Protein AF-A0A838NQ02-F1 (afdb_monomer_lite)

Foldseek 3Di:
DLLVLDDPVVSVVLVVVLVVLVVVLVCCCVDDCNVVDDSVVSVVVSVVVVVVSVVVVVVRSVVSVVVVVVVVVVVVVVCCCQQPVNHGNVVPDDCVVVCVVPNPVVVVVVVVVVVVVVVVVD

Sequence (122 aa):
LAKAALPQELSNRLAALRATIDEATAALAAAEGADLVSASVIQGLTSNLAHRFERLERRFVAAVKRRGNDALRDVAIARASLFPGNVPQERALNIVPLLARHGDQLLDAVRRQANAHAATLA

pLDDT: mean 90.58, std 8.82, range [46.53, 97.69]

Radius of gyration: 28.94 Å; chains: 1; bounding box: 59×30×74 Å

Structure (mmCIF, N/CA/C/O backbone):
data_AF-A0A838NQ02-F1
#
_entry.id   AF-A0A838NQ02-F1
#
loop_
_atom_site.group_PDB
_atom_site.id
_atom_site.type_symbol
_atom_site.label_atom_id
_atom_site.label_alt_id
_atom_site.label_comp_id
_atom_site.label_asym_id
_atom_site.label_entity_id
_atom_site.label_seq_id
_atom_site.pdbx_PDB_ins_code
_atom_site.Cartn_x
_atom_site.Cartn_y
_atom_site.Cartn_z
_atom_site.occupancy
_atom_site.B_iso_or_equiv
_atom_site.auth_seq_id
_atom_site.auth_comp_id
_atom_site.auth_asym_id
_atom_site.auth_atom_id
_atom_site.pdbx_PDB_model_num
ATOM 1 N N . LEU A 1 1 ? 11.210 1.389 13.168 1.00 47.28 1 LEU A N 1
ATOM 2 C CA . LEU A 1 1 ? 11.896 1.550 11.860 1.00 47.28 1 LEU A CA 1
ATOM 3 C C . LEU A 1 1 ? 11.068 1.144 10.622 1.00 47.28 1 LEU A C 1
ATOM 5 O O . LEU A 1 1 ? 11.401 1.594 9.541 1.00 47.28 1 LEU A O 1
ATOM 9 N N . ALA A 1 2 ? 9.961 0.385 10.721 1.00 46.53 2 ALA A N 1
ATOM 10 C CA . ALA A 1 2 ? 9.148 0.025 9.540 1.00 46.53 2 ALA A CA 1
ATOM 11 C C . ALA A 1 2 ? 8.048 1.044 9.144 1.00 46.53 2 ALA A C 1
ATOM 13 O O . ALA A 1 2 ? 7.618 1.047 7.994 1.00 46.53 2 ALA A O 1
ATOM 14 N N . LYS A 1 3 ? 7.619 1.930 10.061 1.00 49.81 3 LYS A N 1
ATOM 15 C CA . LYS A 1 3 ? 6.633 2.997 9.777 1.00 49.81 3 LYS A CA 1
ATOM 16 C C . LYS A 1 3 ? 7.175 4.105 8.853 1.00 49.81 3 LYS A C 1
ATOM 18 O O . LYS A 1 3 ? 6.389 4.755 8.183 1.00 49.81 3 LYS A O 1
ATOM 23 N N . ALA A 1 4 ? 8.500 4.256 8.753 1.00 57.50 4 ALA A N 1
ATOM 24 C CA . ALA A 1 4 ? 9.163 5.284 7.939 1.00 57.50 4 ALA A CA 1
ATOM 25 C C . ALA A 1 4 ? 9.115 5.030 6.416 1.00 57.50 4 ALA A C 1
ATOM 27 O O . ALA A 1 4 ? 9.531 5.885 5.647 1.00 57.50 4 ALA A O 1
ATOM 28 N N . ALA A 1 5 ? 8.636 3.861 5.974 1.00 71.44 5 ALA A N 1
ATOM 29 C CA . ALA A 1 5 ? 8.525 3.540 4.550 1.00 71.44 5 ALA A CA 1
ATOM 30 C C . ALA A 1 5 ? 7.181 3.970 3.937 1.00 71.44 5 ALA A C 1
ATOM 32 O O . ALA A 1 5 ? 7.065 4.059 2.719 1.00 71.44 5 ALA A O 1
ATOM 33 N N . LEU A 1 6 ? 6.145 4.198 4.749 1.00 84.81 6 LEU A N 1
ATOM 34 C CA . LEU A 1 6 ? 4.837 4.595 4.232 1.00 84.81 6 LEU A CA 1
ATOM 35 C C . LEU A 1 6 ? 4.855 6.075 3.813 1.00 84.81 6 LEU A C 1
ATOM 37 O O . LEU A 1 6 ? 5.440 6.888 4.531 1.00 84.81 6 LEU A O 1
ATOM 41 N N . PRO A 1 7 ? 4.176 6.451 2.710 1.00 89.81 7 PRO A N 1
ATOM 42 C CA . PRO A 1 7 ? 3.942 7.855 2.388 1.00 89.81 7 PRO A CA 1
ATOM 43 C C . PRO A 1 7 ? 3.331 8.589 3.585 1.00 89.81 7 PRO A C 1
ATOM 45 O O . PRO A 1 7 ? 2.425 8.058 4.231 1.00 89.81 7 PRO A O 1
ATOM 48 N N . GLN A 1 8 ? 3.803 9.807 3.860 1.00 88.62 8 GLN A N 1
ATOM 49 C CA . GLN A 1 8 ? 3.419 10.557 5.060 1.00 88.62 8 GLN A CA 1
ATOM 50 C C . GLN A 1 8 ? 1.898 10.710 5.196 1.00 88.62 8 GLN A C 1
ATOM 52 O O . GLN A 1 8 ? 1.351 10.486 6.271 1.00 88.62 8 GLN A O 1
ATOM 57 N N . GLU A 1 9 ? 1.208 11.000 4.093 1.00 92.50 9 GLU A N 1
ATOM 58 C CA . GLU A 1 9 ? -0.253 11.116 4.067 1.00 92.50 9 GLU A CA 1
ATOM 59 C C . GLU A 1 9 ? -0.954 9.819 4.500 1.00 92.50 9 GLU A C 1
ATOM 61 O O . GLU A 1 9 ? -1.890 9.843 5.297 1.00 92.50 9 GLU A O 1
ATOM 66 N N . LEU A 1 10 ? -0.477 8.660 4.034 1.00 92.69 10 LEU A N 1
ATOM 67 C CA . LEU A 1 10 ? -1.050 7.370 4.419 1.00 92.69 10 LEU A CA 1
ATOM 68 C C . LEU A 1 10 ? -0.797 7.074 5.902 1.00 92.69 10 LEU A C 1
ATOM 70 O O . LEU A 1 10 ? -1.700 6.605 6.593 1.00 92.69 10 LEU A O 1
ATOM 74 N N . SER A 1 11 ? 0.405 7.376 6.399 1.00 92.31 11 SER A N 1
ATOM 75 C CA . SER A 1 11 ? 0.736 7.261 7.824 1.00 92.31 11 SER A CA 1
ATOM 76 C C . SER A 1 11 ? -0.182 8.125 8.688 1.00 92.31 11 SER A C 1
ATOM 78 O O . SER A 1 11 ? -0.700 7.640 9.694 1.00 92.31 11 SER A O 1
ATOM 80 N N . ASN A 1 12 ? -0.438 9.366 8.269 1.00 94.75 12 ASN A N 1
ATOM 81 C CA . ASN A 1 12 ? -1.332 10.285 8.968 1.00 94.75 12 ASN A CA 1
ATOM 82 C C . ASN A 1 12 ? -2.775 9.763 8.982 1.00 94.75 12 ASN A C 1
ATOM 84 O O . ASN A 1 12 ? -3.403 9.737 10.036 1.00 94.75 12 ASN A O 1
ATOM 88 N N . ARG A 1 13 ? -3.291 9.273 7.845 1.00 96.38 13 ARG A N 1
ATOM 89 C CA . ARG A 1 13 ? -4.651 8.707 7.774 1.00 96.38 13 ARG A CA 1
ATOM 90 C C . ARG A 1 13 ? -4.819 7.442 8.607 1.00 96.38 13 ARG A C 1
ATOM 92 O O . ARG A 1 13 ? -5.863 7.265 9.225 1.00 96.38 13 ARG A O 1
ATOM 99 N N . LEU A 1 14 ? -3.808 6.573 8.648 1.00 95.25 14 LEU A N 1
ATOM 100 C CA . LEU A 1 14 ? -3.829 5.392 9.513 1.00 95.25 14 LEU A CA 1
ATOM 101 C C . LEU A 1 14 ? -3.813 5.792 10.995 1.00 95.25 14 LEU A C 1
ATOM 103 O O . LEU A 1 14 ? -4.572 5.239 11.785 1.00 95.25 14 LEU A O 1
ATOM 107 N N . ALA A 1 15 ? -3.000 6.779 11.373 1.00 94.94 15 ALA A N 1
ATOM 108 C CA . ALA A 1 15 ? -2.990 7.293 12.740 1.00 94.94 15 ALA A CA 1
ATOM 109 C C . ALA A 1 15 ? -4.340 7.923 13.130 1.00 94.94 15 ALA A C 1
ATOM 111 O O . ALA A 1 15 ? -4.853 7.637 14.208 1.00 94.94 15 ALA A O 1
ATOM 112 N N . ALA A 1 16 ? -4.945 8.711 12.237 1.00 96.62 16 ALA A N 1
ATOM 113 C CA . ALA A 1 16 ? -6.259 9.306 12.459 1.00 96.62 16 ALA A CA 1
ATOM 114 C C . ALA A 1 16 ? -7.351 8.238 12.618 1.00 96.62 16 ALA A C 1
ATOM 116 O O . ALA A 1 16 ? -8.114 8.277 13.575 1.00 96.62 16 ALA A O 1
ATOM 117 N N . LEU A 1 17 ? -7.384 7.232 11.737 1.00 96.00 17 LEU A N 1
ATOM 118 C CA . LEU A 1 17 ? -8.371 6.153 11.816 1.00 96.00 17 LEU A CA 1
ATOM 119 C C . LEU A 1 17 ? -8.216 5.316 13.095 1.00 96.00 17 LEU A C 1
ATOM 121 O O . LEU A 1 17 ? -9.218 4.924 13.689 1.00 96.00 17 LEU A O 1
ATOM 125 N N . ARG A 1 18 ? -6.978 5.071 13.543 1.00 95.75 18 ARG A N 1
ATOM 126 C CA . ARG A 1 18 ? -6.709 4.444 14.844 1.00 95.75 18 ARG A CA 1
ATOM 127 C C . ARG A 1 18 ? -7.340 5.254 15.976 1.00 95.75 18 ARG A C 1
ATOM 129 O O . ARG A 1 18 ? -8.107 4.690 16.747 1.00 95.75 18 ARG A O 1
ATOM 136 N N . ALA A 1 19 ? -7.053 6.554 16.026 1.00 96.38 19 ALA 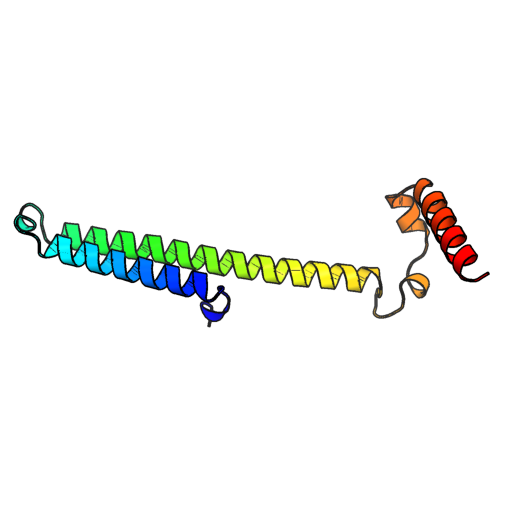A N 1
ATOM 137 C CA . ALA A 1 19 ? -7.577 7.442 17.056 1.00 96.38 19 ALA A CA 1
ATOM 138 C C . ALA A 1 19 ? -9.113 7.475 17.056 1.00 96.38 19 ALA A C 1
ATOM 140 O O . ALA A 1 19 ? -9.717 7.354 18.113 1.00 96.38 19 ALA A O 1
ATOM 141 N N . THR A 1 20 ? -9.748 7.534 15.881 1.00 97.44 20 THR A N 1
ATOM 142 C CA . THR A 1 20 ? -11.213 7.500 15.764 1.00 97.44 20 THR A CA 1
ATOM 143 C C . THR A 1 20 ? -11.817 6.190 16.272 1.00 97.44 20 THR A C 1
ATOM 145 O O . THR A 1 20 ? -12.872 6.213 16.895 1.00 97.44 20 THR A O 1
ATOM 148 N N . ILE A 1 21 ? -11.180 5.041 16.023 1.00 95.38 21 ILE A N 1
ATOM 149 C CA . ILE A 1 21 ? -11.649 3.751 16.558 1.00 95.38 21 ILE A CA 1
ATOM 150 C C . ILE A 1 21 ? -11.553 3.747 18.085 1.00 95.38 21 ILE A C 1
ATOM 152 O O . ILE A 1 21 ? -12.501 3.346 18.760 1.00 95.38 21 ILE A O 1
ATOM 156 N N . ASP A 1 22 ? -10.424 4.200 18.624 1.00 95.50 22 ASP A N 1
ATOM 157 C CA . ASP A 1 22 ? -10.195 4.230 20.067 1.00 95.50 22 ASP A CA 1
ATOM 158 C C . ASP A 1 22 ? -11.206 5.172 20.748 1.00 95.50 22 ASP A C 1
ATOM 160 O O . ASP A 1 22 ? -11.883 4.768 21.692 1.00 95.50 22 ASP A O 1
ATOM 164 N N . GLU A 1 23 ? -11.409 6.371 20.197 1.00 97.50 23 GLU A N 1
ATOM 165 C CA . GLU A 1 23 ? -12.402 7.344 20.663 1.00 97.50 23 GLU A CA 1
ATOM 166 C C . GLU A 1 23 ? -13.835 6.801 20.577 1.00 97.50 23 GLU A C 1
ATOM 168 O O . GLU A 1 23 ? -14.575 6.860 21.557 1.00 97.50 23 GLU A O 1
ATOM 173 N N . ALA A 1 24 ? -14.225 6.205 19.447 1.00 96.25 24 ALA A N 1
ATOM 174 C CA . ALA A 1 24 ? -15.569 5.661 19.266 1.00 96.25 24 ALA A CA 1
ATOM 175 C C . ALA A 1 24 ? -15.858 4.493 20.221 1.00 96.25 24 ALA A C 1
ATOM 177 O O . ALA A 1 24 ? -16.961 4.386 20.754 1.00 96.25 24 ALA A O 1
ATOM 178 N N . THR A 1 25 ? -14.875 3.620 20.465 1.00 95.75 25 THR A N 1
ATOM 179 C CA . THR A 1 25 ? -15.048 2.517 21.423 1.00 95.75 25 THR A CA 1
ATOM 180 C C . THR A 1 25 ? -15.086 3.003 22.870 1.00 95.75 25 THR A C 1
ATOM 182 O O . THR A 1 25 ? -15.860 2.467 23.662 1.00 95.75 25 THR A O 1
ATOM 185 N N . ALA A 1 26 ? -14.322 4.044 23.213 1.00 95.75 26 ALA A N 1
ATOM 186 C CA . ALA A 1 26 ? -14.391 4.683 24.524 1.00 95.75 26 ALA A CA 1
ATOM 187 C C . ALA A 1 26 ? -15.740 5.386 24.744 1.00 95.75 26 ALA A C 1
ATOM 189 O O . ALA A 1 26 ? -16.352 5.218 25.797 1.00 95.75 26 ALA A O 1
ATOM 190 N N . ALA A 1 27 ? -16.241 6.109 23.738 1.00 96.62 27 ALA A N 1
ATOM 191 C CA . ALA A 1 27 ? -17.555 6.744 23.780 1.00 96.62 27 ALA A CA 1
ATOM 192 C C . ALA A 1 27 ? -18.680 5.711 23.934 1.00 96.62 27 ALA A C 1
ATOM 194 O O . ALA A 1 27 ? -19.594 5.914 24.728 1.00 96.62 27 ALA A O 1
ATOM 195 N N . LEU A 1 28 ? -18.582 4.571 23.239 1.00 95.06 28 LEU A N 1
ATOM 196 C CA . LEU A 1 28 ? -19.528 3.465 23.388 1.00 95.06 28 LEU A CA 1
ATOM 197 C C . LEU A 1 28 ? -19.506 2.873 24.805 1.00 95.06 28 LEU A C 1
ATOM 199 O O . LEU A 1 28 ? -20.561 2.572 25.351 1.00 95.06 28 LEU A O 1
ATOM 203 N N . ALA A 1 29 ? -18.325 2.729 25.411 1.00 94.94 29 ALA A N 1
ATOM 204 C CA . ALA A 1 29 ? -18.187 2.235 26.782 1.00 94.94 29 ALA A CA 1
ATOM 205 C C . ALA A 1 29 ? -18.758 3.197 27.840 1.00 94.94 29 ALA A C 1
ATOM 207 O O . ALA A 1 29 ? -19.123 2.755 28.926 1.00 94.94 29 ALA A O 1
ATOM 208 N N . ALA A 1 30 ? -18.813 4.495 27.533 1.00 95.56 30 ALA A N 1
ATOM 209 C CA . ALA A 1 30 ? -19.313 5.541 28.424 1.00 95.56 30 ALA A CA 1
ATOM 210 C C . ALA A 1 30 ? -20.789 5.912 28.180 1.00 95.56 30 ALA A C 1
ATOM 212 O O . ALA A 1 30 ? -21.324 6.764 28.888 1.00 95.56 30 ALA A O 1
ATOM 213 N N . ALA A 1 31 ? -21.436 5.322 27.171 1.00 96.69 31 ALA A N 1
ATOM 214 C CA . ALA A 1 31 ? -22.809 5.643 26.807 1.00 96.69 31 ALA A CA 1
ATOM 215 C C . ALA A 1 31 ? -23.818 5.156 27.862 1.00 96.69 31 ALA A C 1
ATOM 217 O O . ALA A 1 31 ? -23.632 4.122 28.506 1.00 96.69 31 ALA A O 1
ATOM 218 N N . GLU A 1 32 ? -24.929 5.879 27.997 1.00 95.75 32 GLU A N 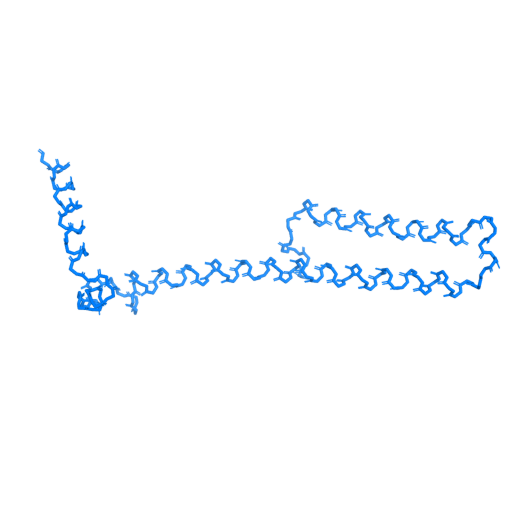1
ATOM 219 C CA . GLU A 1 32 ? -26.077 5.411 28.774 1.00 95.75 32 GLU A CA 1
ATOM 220 C C . GLU A 1 32 ? -26.613 4.099 28.170 1.00 95.75 32 GLU A C 1
ATOM 222 O O . GLU A 1 32 ? -26.794 3.995 26.955 1.00 95.75 32 GLU A O 1
ATOM 227 N N . GLY A 1 33 ? -26.816 3.075 29.004 1.00 93.38 33 GLY A N 1
ATOM 228 C CA . GLY A 1 33 ? -27.185 1.729 28.552 1.00 93.38 33 GLY A CA 1
ATOM 229 C C . GLY A 1 33 ? -26.005 0.835 28.142 1.00 93.38 33 GLY A C 1
ATOM 230 O O . GLY A 1 33 ? -26.224 -0.289 27.692 1.00 93.38 33 GLY A O 1
ATOM 231 N N . ALA A 1 34 ? -24.747 1.276 28.287 1.00 92.88 34 ALA A N 1
ATOM 232 C CA . ALA A 1 34 ? -23.582 0.410 28.055 1.00 92.88 34 ALA A CA 1
ATOM 233 C C . ALA A 1 34 ? -23.510 -0.780 29.036 1.00 92.88 34 ALA A C 1
ATOM 235 O O . ALA A 1 34 ? -22.881 -1.794 28.737 1.00 92.88 34 ALA A O 1
ATOM 236 N N . ASP A 1 35 ? -24.190 -0.676 30.178 1.00 93.62 35 ASP A N 1
ATOM 237 C CA . ASP A 1 35 ? -24.361 -1.713 31.198 1.00 93.62 35 ASP A CA 1
ATOM 238 C C . ASP A 1 35 ? -25.283 -2.867 30.768 1.00 93.62 35 ASP A C 1
ATOM 240 O O . ASP A 1 35 ? -25.281 -3.921 31.408 1.00 93.62 35 ASP A O 1
ATOM 244 N N . LEU A 1 36 ? -26.005 -2.726 29.646 1.00 96.12 36 LEU A N 1
ATOM 245 C CA . LEU A 1 36 ? -26.767 -3.818 29.023 1.00 96.12 36 LEU A CA 1
ATOM 246 C C . LEU A 1 36 ? -25.882 -5.015 28.632 1.00 96.12 36 LEU A C 1
ATOM 248 O O . LEU A 1 36 ? -26.384 -6.123 28.435 1.00 96.12 36 LEU A O 1
ATOM 252 N N . VAL A 1 37 ? -24.568 -4.810 28.514 1.00 94.62 37 VAL A N 1
ATOM 253 C CA . VAL A 1 37 ? -23.567 -5.862 28.328 1.00 94.62 37 VAL A CA 1
ATOM 254 C C . VAL A 1 37 ? -22.452 -5.715 29.361 1.00 94.62 37 VAL A C 1
ATOM 256 O O . VAL A 1 37 ? -22.208 -4.637 29.896 1.00 94.62 37 VAL A O 1
ATOM 259 N N . SER A 1 38 ? -21.715 -6.792 29.639 1.00 95.81 38 SER A N 1
ATOM 260 C CA . SER A 1 38 ? -20.544 -6.681 30.510 1.00 95.81 38 SER A CA 1
ATOM 261 C C . SER A 1 38 ? -19.457 -5.822 29.855 1.00 95.81 38 SER A C 1
ATOM 263 O O . SER A 1 38 ? -19.207 -5.921 28.653 1.00 95.81 38 SER A O 1
ATOM 265 N N . ALA A 1 39 ? -18.720 -5.047 30.658 1.00 92.44 39 ALA A N 1
ATOM 266 C CA . ALA A 1 39 ? -17.608 -4.218 30.176 1.00 92.44 39 ALA A CA 1
ATOM 267 C C . ALA A 1 39 ? -16.562 -5.016 29.367 1.00 92.44 39 ALA A C 1
ATOM 269 O O . ALA A 1 39 ? -15.954 -4.497 28.431 1.00 92.44 39 ALA A O 1
ATOM 270 N N . SER A 1 40 ? -16.393 -6.305 29.684 1.00 95.00 40 SER A N 1
ATOM 271 C CA . SER A 1 40 ? -15.516 -7.224 28.953 1.00 95.00 40 SER A CA 1
ATOM 272 C C . SER A 1 40 ? -15.913 -7.428 27.486 1.00 95.00 40 SER A C 1
ATOM 274 O O . SER A 1 40 ? -15.037 -7.682 26.662 1.00 95.00 40 SER A O 1
ATOM 276 N N . VAL A 1 41 ? -17.195 -7.289 27.125 1.00 96.69 41 VAL A N 1
ATOM 277 C CA . VAL A 1 41 ? -17.663 -7.386 25.731 1.00 96.69 41 VAL A CA 1
ATOM 278 C C . VAL A 1 41 ? -17.140 -6.206 24.918 1.00 96.69 41 VAL A C 1
ATOM 280 O O . VAL A 1 41 ? -16.564 -6.405 23.847 1.00 96.69 41 VAL A O 1
ATOM 283 N N . ILE A 1 42 ? -17.278 -4.986 25.445 1.00 94.56 42 ILE A N 1
ATOM 284 C CA . ILE A 1 42 ? -16.798 -3.768 24.778 1.00 94.56 42 ILE A CA 1
ATOM 285 C C . ILE A 1 42 ? -15.265 -3.766 24.724 1.00 94.56 42 ILE A C 1
ATOM 287 O O . ILE A 1 42 ? -14.694 -3.519 23.666 1.00 94.56 42 ILE A O 1
ATOM 291 N N . GLN A 1 43 ? -14.587 -4.156 25.809 1.00 94.81 43 GLN A N 1
ATOM 292 C CA . GLN A 1 43 ? -13.128 -4.330 25.810 1.00 94.81 43 GLN A CA 1
ATOM 293 C C . GLN A 1 43 ? -12.669 -5.359 24.767 1.00 94.81 43 GLN A C 1
ATOM 295 O O . GLN A 1 43 ? -11.719 -5.108 24.025 1.00 94.81 43 GLN A O 1
ATOM 300 N N . GLY A 1 44 ? -13.365 -6.495 24.664 1.00 97.06 44 GLY A N 1
ATOM 301 C CA . GLY A 1 44 ? -13.092 -7.521 23.662 1.00 97.06 44 GLY A CA 1
ATOM 302 C C . GLY A 1 44 ? -13.253 -7.002 22.231 1.00 97.06 44 GLY A C 1
ATOM 303 O O . GLY A 1 44 ? -12.407 -7.284 21.377 1.00 97.06 44 GLY A O 1
ATOM 304 N N . LEU A 1 45 ? -14.285 -6.192 21.972 1.00 96.44 45 LEU A N 1
ATOM 305 C CA . LEU A 1 45 ? -14.464 -5.495 20.697 1.00 96.44 45 LEU A CA 1
ATOM 306 C C . LEU A 1 45 ? -13.293 -4.543 20.414 1.00 96.44 45 LEU A C 1
ATOM 308 O O . LEU A 1 45 ? -12.705 -4.626 19.333 1.00 96.44 45 LEU A O 1
ATOM 312 N N . THR A 1 46 ? -12.910 -3.696 21.375 1.00 95.56 46 THR A N 1
ATOM 313 C CA . THR A 1 46 ? -11.775 -2.770 21.237 1.00 95.56 46 THR A CA 1
ATOM 314 C C . THR A 1 46 ? -10.489 -3.522 20.908 1.00 95.56 46 THR A C 1
ATOM 316 O O . THR A 1 46 ? -9.821 -3.196 19.927 1.00 95.56 46 THR A O 1
ATOM 319 N N . SER A 1 47 ? -10.163 -4.591 21.643 1.00 96.62 47 SER A N 1
ATOM 320 C CA . SER A 1 47 ? -8.989 -5.424 21.357 1.00 96.62 47 SER A CA 1
ATOM 321 C C . SER A 1 47 ? -9.063 -6.083 19.974 1.00 96.62 47 SER A C 1
ATOM 323 O O . SER A 1 47 ? -8.067 -6.118 19.246 1.00 96.62 47 SER A O 1
ATOM 325 N N . ASN A 1 48 ? -10.236 -6.573 19.558 1.00 97.69 48 ASN A N 1
ATOM 326 C CA . ASN A 1 48 ? -10.412 -7.174 18.235 1.00 97.69 48 ASN A CA 1
ATOM 327 C C . ASN A 1 48 ? -10.153 -6.162 17.109 1.00 97.69 48 ASN A C 1
ATOM 329 O O . ASN A 1 48 ? -9.373 -6.438 16.190 1.00 97.69 48 ASN A O 1
ATOM 333 N N . LEU A 1 49 ? -10.765 -4.979 17.198 1.00 96.94 49 LEU A N 1
ATOM 334 C CA . LEU A 1 49 ? -10.552 -3.889 16.248 1.00 96.94 49 LEU A CA 1
ATOM 335 C C . LEU A 1 49 ? -9.084 -3.454 16.247 1.00 96.94 49 LEU A C 1
ATOM 337 O O . LEU A 1 49 ? -8.493 -3.285 15.173 1.00 96.94 49 LEU A O 1
ATOM 341 N N . ALA A 1 50 ? -8.462 -3.377 17.428 1.00 94.94 50 ALA A N 1
ATOM 342 C CA . ALA A 1 50 ? -7.062 -3.023 17.577 1.00 94.94 50 ALA A CA 1
ATOM 343 C C . ALA A 1 50 ? -6.144 -3.959 16.775 1.00 94.94 50 ALA A C 1
ATOM 345 O O . ALA A 1 50 ? -5.353 -3.498 15.938 1.00 94.94 50 ALA A O 1
ATOM 346 N N . HIS A 1 51 ? -6.326 -5.269 16.961 1.00 96.00 51 HIS A N 1
ATOM 347 C CA . HIS A 1 51 ? -5.581 -6.316 16.264 1.00 96.00 51 HIS A CA 1
ATOM 348 C C . HIS A 1 51 ? -5.836 -6.343 14.755 1.00 96.00 51 HIS A C 1
ATOM 350 O O . HIS A 1 51 ? -4.899 -6.519 13.968 1.00 96.00 51 HIS A O 1
ATOM 356 N N . ARG A 1 52 ? -7.089 -6.176 14.314 1.00 96.44 52 ARG A N 1
ATOM 357 C CA . ARG A 1 52 ? -7.424 -6.155 12.878 1.00 96.44 52 ARG A CA 1
ATOM 358 C C . ARG A 1 52 ? -6.772 -4.972 12.176 1.00 96.44 52 ARG A C 1
ATOM 360 O O . ARG A 1 52 ? -6.224 -5.139 11.084 1.00 96.44 52 ARG A O 1
ATOM 367 N N . PHE A 1 53 ? -6.774 -3.811 12.817 1.00 96.12 53 PHE A N 1
ATOM 368 C CA . PHE A 1 53 ? -6.112 -2.628 12.290 1.00 96.12 53 PHE A CA 1
ATOM 369 C C . PHE A 1 53 ? -4.588 -2.785 12.259 1.00 96.12 53 PHE A C 1
ATOM 371 O O . PHE A 1 53 ? -3.955 -2.456 11.262 1.00 96.12 53 PHE A O 1
ATOM 378 N N . GLU A 1 54 ? -3.985 -3.376 13.293 1.00 94.25 54 GLU A N 1
ATOM 379 C CA . GLU A 1 54 ? -2.544 -3.638 13.294 1.00 94.25 54 GLU A CA 1
ATOM 380 C C . GLU A 1 54 ? -2.147 -4.575 12.137 1.00 94.25 54 GLU A C 1
ATOM 382 O O . GLU A 1 54 ? -1.161 -4.343 11.432 1.00 94.25 54 GLU A O 1
ATOM 387 N N . ARG A 1 55 ? -2.951 -5.613 11.870 1.00 96.06 55 ARG A N 1
ATOM 388 C CA . ARG A 1 55 ? -2.758 -6.480 10.696 1.00 96.06 55 ARG A CA 1
ATOM 389 C C . ARG A 1 55 ? -2.856 -5.703 9.383 1.00 96.06 55 ARG A C 1
ATOM 391 O O . ARG A 1 55 ? -2.077 -5.983 8.470 1.00 96.06 55 ARG A O 1
ATOM 398 N N . LEU A 1 56 ? -3.779 -4.748 9.274 1.00 95.06 56 LEU A N 1
ATOM 399 C CA . LEU A 1 56 ? -3.892 -3.876 8.105 1.00 95.06 56 LEU A CA 1
ATOM 400 C C . LEU A 1 56 ? -2.632 -3.013 7.925 1.00 95.06 56 LEU A C 1
ATOM 402 O O . LEU A 1 56 ? -2.052 -3.024 6.838 1.00 95.06 56 LEU A O 1
ATOM 406 N N . GLU A 1 57 ? -2.157 -2.344 8.982 1.00 93.75 57 GLU A N 1
ATOM 407 C CA . GLU A 1 57 ? -0.915 -1.552 8.953 1.00 93.75 57 GLU A CA 1
ATOM 408 C C . GLU A 1 57 ? 0.275 -2.396 8.466 1.00 93.75 57 GLU A C 1
ATOM 410 O O . GLU A 1 57 ? 1.005 -2.000 7.552 1.00 93.75 57 GLU A O 1
ATOM 415 N N . ARG A 1 58 ? 0.440 -3.611 9.011 1.00 93.31 58 ARG A N 1
ATOM 416 C CA . ARG A 1 58 ? 1.510 -4.536 8.599 1.00 93.31 58 ARG A CA 1
ATOM 417 C C . ARG A 1 58 ? 1.427 -4.894 7.109 1.00 93.31 58 ARG A C 1
ATOM 419 O O . ARG A 1 58 ? 2.466 -5.000 6.456 1.00 93.31 58 ARG A O 1
ATOM 426 N N . ARG A 1 59 ? 0.221 -5.054 6.547 1.00 94.56 59 ARG A N 1
ATOM 427 C CA . ARG A 1 59 ? 0.027 -5.343 5.111 1.00 94.56 59 ARG A CA 1
ATOM 428 C C . ARG A 1 59 ? 0.439 -4.171 4.225 1.00 94.56 59 ARG A C 1
ATOM 430 O O . ARG A 1 59 ? 1.074 -4.410 3.199 1.00 94.56 59 ARG A O 1
ATOM 437 N N . PHE A 1 60 ? 0.136 -2.934 4.621 1.00 94.25 60 PHE A N 1
ATOM 438 C CA . PHE A 1 60 ? 0.599 -1.746 3.898 1.00 94.25 60 PHE A CA 1
ATOM 439 C C . PHE A 1 60 ? 2.125 -1.645 3.901 1.00 94.25 60 PHE A C 1
ATOM 441 O O . PHE A 1 60 ?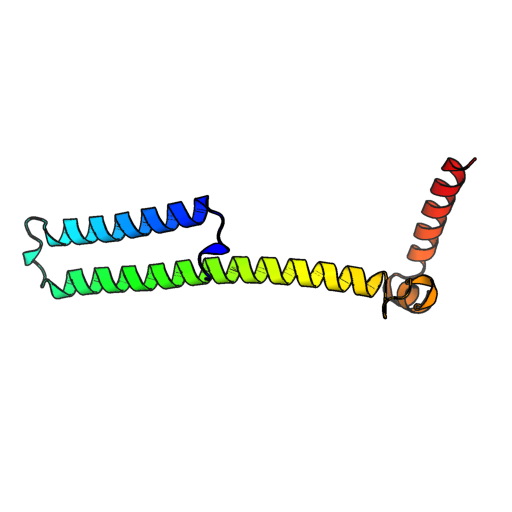 2.735 -1.498 2.842 1.00 94.25 60 PHE A O 1
ATOM 448 N N . VAL A 1 61 ? 2.757 -1.822 5.064 1.00 91.44 61 VAL A N 1
ATOM 449 C CA . VAL A 1 61 ? 4.224 -1.827 5.184 1.00 91.44 61 VAL A CA 1
ATOM 450 C C . VAL A 1 61 ? 4.846 -2.910 4.298 1.00 91.44 61 VAL A C 1
ATOM 452 O O . VAL A 1 61 ? 5.810 -2.652 3.576 1.00 91.44 61 VAL A O 1
ATOM 455 N N . ALA A 1 62 ? 4.288 -4.123 4.308 1.00 90.31 62 ALA A N 1
ATOM 456 C CA . ALA A 1 62 ? 4.762 -5.214 3.461 1.00 90.31 62 ALA A CA 1
ATOM 457 C C . ALA A 1 62 ? 4.574 -4.925 1.961 1.00 90.31 62 ALA A C 1
ATOM 459 O O . ALA A 1 62 ? 5.414 -5.312 1.152 1.00 90.31 62 ALA A O 1
ATOM 460 N N . ALA A 1 63 ? 3.491 -4.251 1.566 1.00 89.56 63 ALA A N 1
ATOM 461 C CA . ALA A 1 63 ? 3.267 -3.851 0.178 1.00 89.56 63 ALA A CA 1
ATOM 462 C C . ALA A 1 63 ? 4.305 -2.825 -0.298 1.00 89.56 63 ALA A C 1
ATOM 464 O O . ALA A 1 63 ? 4.863 -2.992 -1.381 1.00 89.56 63 ALA A O 1
ATOM 465 N N . VAL A 1 64 ? 4.626 -1.821 0.523 1.00 89.25 64 VAL A N 1
ATOM 466 C CA . VAL A 1 64 ? 5.666 -0.840 0.177 1.00 89.25 64 VAL A CA 1
ATOM 467 C C . VAL A 1 64 ? 7.038 -1.496 0.058 1.00 89.25 64 VAL A C 1
ATOM 469 O O . VAL A 1 64 ? 7.750 -1.251 -0.912 1.00 89.25 64 VAL A O 1
ATOM 472 N N . LYS A 1 65 ? 7.392 -2.384 0.994 1.00 85.75 65 LYS A N 1
ATOM 473 C CA . LYS A 1 65 ? 8.652 -3.136 0.918 1.00 85.75 65 LYS A CA 1
ATOM 474 C C . LYS A 1 65 ? 8.753 -3.970 -0.357 1.00 85.75 65 LYS A C 1
ATOM 476 O O . LYS A 1 65 ? 9.796 -3.960 -0.997 1.00 85.75 65 LYS A O 1
ATOM 481 N N . ARG A 1 66 ? 7.671 -4.661 -0.738 1.00 86.75 66 ARG A N 1
ATOM 482 C CA . ARG A 1 66 ? 7.621 -5.429 -1.992 1.00 86.75 66 ARG A CA 1
ATOM 483 C C . ARG A 1 66 ? 7.864 -4.533 -3.201 1.00 86.75 66 ARG A C 1
ATOM 485 O O . ARG A 1 66 ? 8.788 -4.805 -3.948 1.00 86.75 66 ARG A O 1
ATOM 492 N N . ARG A 1 67 ? 7.151 -3.406 -3.300 1.00 83.69 67 ARG A N 1
ATOM 493 C CA . ARG A 1 67 ? 7.352 -2.435 -4.386 1.00 83.69 67 ARG A CA 1
ATOM 494 C C . ARG A 1 67 ? 8.801 -1.939 -4.472 1.00 83.69 67 ARG A C 1
ATOM 496 O O . ARG A 1 67 ? 9.338 -1.831 -5.567 1.00 83.69 67 ARG A O 1
ATOM 503 N N . GLY A 1 68 ? 9.434 -1.644 -3.334 1.00 84.19 68 GLY A N 1
ATOM 504 C CA . GLY A 1 68 ? 10.844 -1.242 -3.302 1.00 84.19 68 GLY A CA 1
ATOM 505 C C . GLY A 1 68 ? 11.789 -2.348 -3.786 1.00 84.19 68 GLY A C 1
ATOM 506 O O . GLY A 1 68 ? 12.692 -2.087 -4.575 1.00 84.19 68 GLY A O 1
ATOM 507 N N . ASN A 1 69 ? 11.553 -3.591 -3.361 1.00 84.88 69 ASN A N 1
ATOM 508 C CA . ASN A 1 69 ? 12.333 -4.746 -3.804 1.00 84.88 69 ASN A CA 1
ATOM 509 C C . ASN A 1 69 ? 12.154 -5.033 -5.300 1.00 84.88 69 ASN A C 1
ATOM 511 O O . ASN A 1 69 ? 13.131 -5.381 -5.956 1.00 84.88 69 ASN A O 1
ATOM 515 N N . ASP A 1 70 ? 10.942 -4.873 -5.832 1.00 88.69 70 ASP A N 1
ATOM 516 C CA . ASP A 1 70 ? 10.656 -5.055 -7.257 1.00 88.69 70 ASP A CA 1
ATOM 517 C C . ASP A 1 70 ? 11.424 -4.018 -8.088 1.00 88.69 70 ASP A C 1
ATOM 519 O O . ASP A 1 70 ? 12.146 -4.385 -9.009 1.00 88.69 70 ASP A O 1
ATOM 523 N N . ALA A 1 71 ? 11.409 -2.745 -7.677 1.00 86.56 71 ALA A N 1
ATOM 524 C CA . ALA A 1 71 ? 12.188 -1.700 -8.342 1.00 86.56 71 ALA A CA 1
ATOM 525 C C . ALA A 1 71 ? 13.705 -1.974 -8.306 1.00 86.56 71 ALA A C 1
ATOM 527 O O . ALA A 1 71 ? 14.395 -1.821 -9.313 1.00 86.56 71 ALA A O 1
ATOM 528 N N . LEU A 1 72 ? 14.242 -2.420 -7.163 1.00 88.69 72 LEU A N 1
ATOM 529 C CA . LEU A 1 72 ? 15.655 -2.808 -7.062 1.00 88.69 72 LEU A CA 1
ATOM 530 C C . LEU A 1 72 ? 15.984 -4.021 -7.938 1.00 88.69 72 LEU A C 1
ATOM 532 O O . LEU A 1 72 ? 17.058 -4.072 -8.540 1.00 88.69 72 LEU A O 1
ATOM 536 N N . ARG A 1 73 ? 15.068 -4.989 -8.023 1.00 90.50 73 ARG A N 1
ATOM 537 C CA . ARG A 1 73 ? 15.200 -6.159 -8.891 1.00 90.50 73 ARG A CA 1
ATOM 538 C C . ARG A 1 73 ? 15.229 -5.748 -10.360 1.00 90.50 73 ARG A C 1
ATOM 540 O O . ARG A 1 73 ? 16.097 -6.229 -11.082 1.00 90.50 73 ARG A O 1
ATOM 547 N N . ASP A 1 74 ? 14.349 -4.850 -10.783 1.00 91.12 74 ASP A N 1
ATOM 548 C CA . ASP A 1 74 ? 14.294 -4.361 -12.163 1.00 91.12 74 ASP A CA 1
ATOM 549 C C . ASP A 1 74 ? 15.585 -3.633 -12.545 1.00 91.12 74 ASP A C 1
ATOM 551 O O . ASP A 1 74 ? 16.179 -3.922 -13.586 1.00 91.12 74 ASP A O 1
ATOM 555 N N . VAL A 1 75 ? 16.096 -2.769 -11.660 1.00 91.38 75 VAL A N 1
ATOM 556 C CA . VAL A 1 75 ? 17.400 -2.112 -11.847 1.00 91.38 75 VAL A CA 1
ATOM 557 C C . VAL A 1 75 ? 18.529 -3.140 -11.929 1.00 91.38 75 VAL A C 1
ATOM 559 O O . VAL A 1 75 ? 19.407 -3.031 -12.787 1.00 91.38 75 VAL A O 1
ATOM 562 N N . ALA A 1 76 ? 18.517 -4.164 -11.073 1.00 88.81 76 ALA A N 1
ATOM 563 C CA . ALA A 1 76 ? 19.523 -5.220 -11.100 1.00 88.81 76 ALA A CA 1
ATOM 564 C C . ALA A 1 76 ? 19.479 -6.033 -12.405 1.00 88.81 76 ALA A C 1
ATOM 566 O O . ALA A 1 76 ? 20.538 -6.328 -12.960 1.00 88.81 76 ALA A O 1
ATOM 567 N N . ILE A 1 77 ? 18.284 -6.351 -12.917 1.00 90.06 77 ILE A N 1
ATOM 568 C CA . ILE A 1 77 ? 18.085 -7.037 -14.203 1.00 90.06 77 ILE A CA 1
ATOM 569 C C . ILE A 1 77 ? 18.575 -6.161 -15.358 1.00 90.06 77 ILE A C 1
ATOM 571 O O . ILE A 1 77 ? 19.315 -6.649 -16.213 1.00 90.06 77 ILE A O 1
ATOM 575 N N . ALA A 1 78 ? 18.218 -4.874 -15.374 1.00 90.06 78 ALA A N 1
ATOM 576 C CA . ALA A 1 78 ? 18.665 -3.937 -16.401 1.00 90.06 78 ALA A CA 1
ATOM 577 C C . ALA A 1 78 ? 20.195 -3.827 -16.416 1.00 90.06 78 ALA A C 1
ATOM 579 O O . ALA A 1 78 ? 20.824 -4.000 -17.460 1.00 90.06 78 ALA A O 1
ATOM 580 N N . ARG A 1 79 ? 20.811 -3.648 -15.240 1.00 89.81 79 ARG A N 1
ATOM 581 C CA . ARG A 1 79 ? 22.269 -3.625 -15.095 1.00 89.81 79 ARG A CA 1
ATOM 582 C C . ARG A 1 79 ? 22.902 -4.929 -15.568 1.00 89.81 79 ARG A C 1
ATOM 584 O O . ARG A 1 79 ? 23.870 -4.877 -16.308 1.00 89.81 79 ARG A O 1
ATOM 591 N N . ALA A 1 80 ? 22.374 -6.084 -15.168 1.00 88.19 80 ALA A N 1
ATOM 592 C CA . ALA A 1 80 ? 22.910 -7.379 -15.588 1.00 88.19 80 ALA A CA 1
ATOM 593 C C . ALA A 1 80 ? 22.760 -7.621 -17.100 1.00 88.19 80 ALA A C 1
ATOM 595 O O . ALA A 1 80 ? 23.583 -8.314 -17.688 1.00 88.19 80 ALA A O 1
ATOM 596 N N . SER A 1 81 ? 21.736 -7.037 -17.726 1.00 86.88 81 SER A N 1
ATOM 597 C CA . SER A 1 81 ? 21.504 -7.143 -19.169 1.00 86.88 81 SER A CA 1
ATOM 598 C C . SER A 1 81 ? 22.441 -6.239 -19.976 1.00 86.88 81 SER A C 1
ATOM 600 O O . SER A 1 81 ? 22.922 -6.660 -21.024 1.00 86.88 81 SER A O 1
ATOM 602 N N . LEU A 1 82 ? 22.710 -5.020 -19.490 1.00 88.25 82 LEU A N 1
ATOM 603 C CA . LEU A 1 82 ? 23.563 -4.023 -20.156 1.00 88.25 82 LEU A CA 1
ATOM 604 C C . LEU A 1 82 ? 25.056 -4.183 -19.833 1.00 88.25 82 LEU A C 1
ATOM 606 O O . LEU A 1 82 ? 25.907 -3.909 -20.677 1.00 88.25 82 LEU A O 1
ATOM 610 N N . PHE A 1 83 ? 25.370 -4.621 -18.614 1.00 90.69 83 PHE A N 1
ATOM 611 C CA . PHE A 1 83 ? 26.726 -4.788 -18.093 1.00 90.69 83 PHE A CA 1
ATOM 612 C C . PHE A 1 83 ? 26.917 -6.159 -17.422 1.00 90.69 83 PHE A C 1
ATOM 614 O O . PHE A 1 83 ? 27.203 -6.236 -16.218 1.00 90.69 83 PHE A O 1
ATOM 621 N N . PRO A 1 84 ? 26.729 -7.269 -18.155 1.00 87.62 84 PRO A N 1
ATOM 622 C CA . PRO A 1 84 ? 26.964 -8.602 -17.611 1.00 87.62 84 PRO A CA 1
ATOM 623 C C . PRO A 1 84 ? 28.418 -8.724 -17.136 1.00 87.62 84 PRO A C 1
ATOM 625 O O . PRO A 1 84 ? 29.351 -8.427 -17.873 1.00 87.62 84 PRO A O 1
ATOM 628 N N . GLY A 1 85 ? 28.627 -9.115 -15.875 1.00 87.44 85 GLY A N 1
ATOM 629 C CA . GLY A 1 85 ? 29.975 -9.212 -15.298 1.00 87.44 85 GLY A CA 1
ATOM 630 C C . GLY A 1 85 ? 30.736 -7.879 -15.213 1.00 87.44 85 GLY A C 1
ATOM 631 O O . GLY A 1 85 ? 31.961 -7.894 -15.167 1.00 87.44 85 GLY A O 1
ATOM 632 N N . ASN A 1 86 ? 30.031 -6.738 -15.191 1.00 87.94 86 ASN A N 1
ATOM 633 C CA . ASN A 1 86 ? 30.596 -5.379 -15.213 1.00 87.94 86 ASN A CA 1
ATOM 634 C C . ASN A 1 86 ? 31.363 -5.012 -16.496 1.00 87.94 86 ASN A C 1
ATOM 636 O O . ASN A 1 86 ? 32.151 -4.066 -16.491 1.00 87.94 86 ASN A O 1
ATOM 640 N N . VAL A 1 87 ? 31.119 -5.710 -17.606 1.00 90.38 87 VAL A N 1
ATOM 641 C CA . VAL A 1 87 ? 31.637 -5.331 -18.928 1.00 90.38 87 VAL A CA 1
ATOM 642 C C . VAL A 1 87 ? 30.483 -4.984 -19.869 1.00 90.38 87 VAL A C 1
ATOM 644 O O . VAL A 1 87 ? 29.400 -5.544 -19.704 1.00 90.38 87 VAL A O 1
ATOM 647 N N . PRO A 1 88 ? 30.670 -4.067 -20.841 1.00 89.56 88 PRO A N 1
ATOM 648 C CA . PRO A 1 88 ? 29.631 -3.737 -21.814 1.00 89.56 88 PRO A CA 1
ATOM 649 C C . PRO A 1 88 ? 29.046 -4.982 -22.487 1.00 89.56 88 PRO A C 1
ATOM 651 O O . PRO A 1 88 ? 29.793 -5.890 -22.856 1.00 89.56 88 PRO A O 1
ATOM 654 N N . GLN A 1 89 ? 27.723 -5.006 -22.670 1.00 89.88 89 GLN A N 1
ATOM 655 C CA . GLN A 1 89 ? 26.981 -6.134 -23.239 1.00 89.88 89 GLN A CA 1
ATOM 656 C C . GLN A 1 89 ? 27.611 -6.681 -24.527 1.00 89.88 89 GLN A C 1
ATOM 658 O O . GLN A 1 89 ? 27.811 -7.885 -24.638 1.00 89.88 89 GLN A O 1
ATOM 663 N N . GLU A 1 90 ? 27.974 -5.805 -25.464 1.00 87.12 90 GLU A N 1
ATOM 664 C CA . GLU A 1 90 ? 28.582 -6.157 -26.758 1.00 87.12 90 GLU A CA 1
ATOM 665 C C . GLU A 1 90 ? 29.918 -6.911 -26.634 1.00 87.12 90 GLU A C 1
ATOM 667 O O . GLU A 1 90 ? 30.327 -7.617 -27.552 1.00 87.12 90 GLU A O 1
ATOM 672 N N . ARG A 1 91 ? 30.598 -6.781 -25.487 1.00 86.00 91 ARG A N 1
ATOM 673 C CA . ARG A 1 91 ? 31.883 -7.431 -25.196 1.00 86.00 91 ARG A CA 1
ATOM 674 C C . ARG A 1 91 ? 31.733 -8.756 -24.453 1.00 86.00 91 ARG A C 1
ATOM 676 O O . ARG A 1 91 ? 32.718 -9.475 -24.316 1.00 86.00 91 ARG A O 1
ATOM 683 N N . ALA A 1 92 ? 30.541 -9.060 -23.948 1.00 84.06 92 ALA A N 1
ATOM 684 C CA . ALA A 1 92 ? 30.278 -10.243 -23.132 1.00 84.06 92 ALA A CA 1
ATOM 685 C C . ALA A 1 92 ? 29.201 -11.166 -23.705 1.00 84.06 92 ALA A C 1
ATOM 687 O O . ALA A 1 92 ? 29.232 -12.364 -23.430 1.00 84.06 92 ALA A O 1
ATOM 688 N N . LEU A 1 93 ? 28.254 -10.645 -24.486 1.00 83.81 93 LEU A N 1
ATOM 689 C CA . LEU A 1 93 ? 27.177 -11.425 -25.083 1.00 83.81 93 LEU A CA 1
ATOM 690 C C . LEU A 1 93 ? 27.358 -11.544 -26.593 1.00 83.81 93 LEU A C 1
ATOM 692 O O . LEU A 1 93 ? 27.656 -10.581 -27.292 1.00 83.81 93 LEU A O 1
ATOM 696 N N . ASN A 1 94 ? 27.106 -12.751 -27.094 1.00 85.94 94 ASN A N 1
ATOM 697 C CA . ASN A 1 94 ? 26.911 -13.006 -28.514 1.00 85.94 94 ASN A CA 1
ATOM 698 C C . ASN A 1 94 ? 25.476 -12.595 -28.917 1.00 85.94 94 ASN A C 1
ATOM 700 O O . ASN A 1 94 ? 24.583 -12.552 -28.074 1.00 85.94 94 ASN A O 1
ATOM 704 N N . ILE A 1 95 ? 25.228 -12.327 -30.200 1.00 85.56 95 ILE A N 1
ATOM 705 C CA . ILE A 1 95 ? 23.891 -12.041 -30.741 1.00 85.56 95 ILE A CA 1
ATOM 706 C C . ILE A 1 95 ? 22.964 -13.274 -30.754 1.00 85.56 95 ILE A C 1
ATOM 708 O O . ILE A 1 95 ? 21.742 -13.132 -30.725 1.00 85.56 95 ILE A O 1
ATOM 712 N N . VAL A 1 96 ? 23.523 -14.491 -30.746 1.00 89.06 96 VAL A N 1
ATOM 713 C CA . VAL A 1 96 ? 22.775 -15.760 -30.853 1.00 89.06 96 VAL A CA 1
ATOM 714 C C . VAL A 1 96 ? 21.646 -15.913 -29.815 1.00 89.06 96 VAL A C 1
ATOM 716 O O . VAL A 1 96 ? 20.530 -16.234 -30.223 1.00 89.06 96 VAL A O 1
ATOM 719 N N . PRO A 1 97 ? 21.836 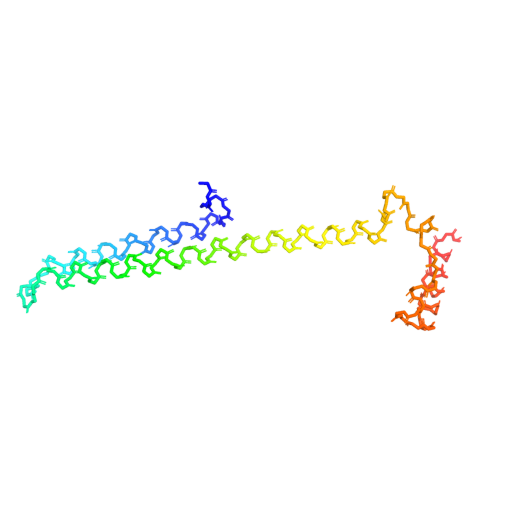-15.648 -28.506 1.00 85.56 97 PR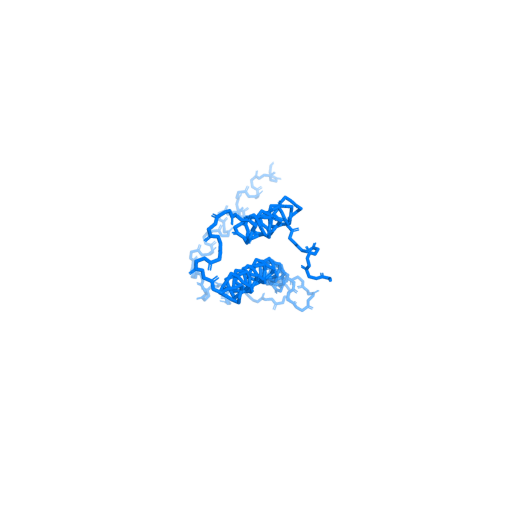O A N 1
ATOM 720 C CA . PRO A 1 97 ? 20.750 -15.728 -27.524 1.00 85.56 97 PRO A CA 1
ATOM 721 C C . PRO A 1 97 ? 19.610 -14.732 -27.774 1.00 85.56 97 PRO A C 1
ATOM 723 O O . PRO A 1 97 ? 18.455 -15.032 -27.474 1.00 85.56 97 PRO A O 1
ATOM 726 N N . LEU A 1 98 ? 19.909 -13.555 -28.335 1.00 86.69 98 LEU A N 1
ATOM 727 C CA . LEU A 1 98 ? 18.889 -12.562 -28.679 1.00 86.69 98 LEU A CA 1
ATOM 728 C C . LEU A 1 98 ? 18.066 -13.025 -29.887 1.00 86.69 98 LEU A C 1
ATOM 730 O O . LEU A 1 98 ? 16.841 -12.918 -29.862 1.00 86.69 98 LEU A O 1
ATOM 734 N N . LEU A 1 99 ? 18.719 -13.617 -30.892 1.00 90.81 99 LEU A N 1
ATOM 735 C CA . LEU A 1 99 ? 18.049 -14.221 -32.049 1.00 90.81 99 LEU A CA 1
ATOM 736 C C . LEU A 1 99 ? 17.184 -15.417 -31.653 1.00 90.81 99 LEU A C 1
ATOM 738 O O . LEU A 1 99 ? 16.050 -15.522 -32.103 1.00 90.81 99 LEU A O 1
ATOM 742 N N . ALA A 1 100 ? 17.670 -16.283 -30.764 1.00 91.94 100 ALA A N 1
ATOM 743 C CA . ALA A 1 100 ? 16.891 -17.418 -30.274 1.00 91.94 100 ALA A CA 1
ATOM 744 C C . ALA A 1 100 ? 15.605 -16.979 -29.549 1.00 91.94 100 ALA A C 1
ATOM 746 O O . ALA A 1 100 ? 14.591 -17.669 -29.612 1.00 91.94 100 ALA A O 1
ATOM 747 N N . ARG A 1 101 ? 15.637 -15.829 -28.860 1.00 89.81 101 ARG A N 1
ATOM 748 C CA . ARG A 1 101 ? 14.493 -15.306 -28.102 1.00 89.81 101 ARG A CA 1
ATOM 749 C C . ARG A 1 101 ? 13.509 -14.496 -28.946 1.00 89.81 101 ARG A C 1
ATOM 751 O O . ARG A 1 101 ? 12.312 -14.546 -28.677 1.00 89.81 101 ARG A O 1
ATOM 758 N N . HIS A 1 102 ? 14.005 -13.708 -29.897 1.00 91.94 102 HIS A N 1
ATOM 759 C CA . HIS A 1 102 ? 13.209 -12.708 -30.621 1.00 91.94 102 HIS A CA 1
ATOM 760 C C . HIS A 1 102 ? 13.042 -13.006 -32.115 1.00 91.94 102 HIS A C 1
ATOM 762 O O . HIS A 1 102 ? 12.288 -12.309 -32.790 1.00 91.94 102 HIS A O 1
ATOM 768 N N . GLY A 1 103 ? 13.718 -14.033 -32.625 1.00 92.19 103 GLY A N 1
ATOM 769 C CA . GLY A 1 103 ? 13.712 -14.389 -34.035 1.00 92.19 103 GLY A CA 1
ATOM 770 C C . GLY A 1 103 ? 14.437 -13.378 -34.923 1.00 92.19 103 GLY A C 1
ATOM 771 O O . GLY A 1 103 ? 15.090 -12.431 -34.484 1.00 92.19 103 GLY A O 1
ATOM 772 N N . ASP A 1 104 ? 14.285 -13.601 -36.215 1.00 93.00 104 ASP A N 1
ATOM 773 C CA . ASP A 1 104 ? 14.772 -12.807 -37.339 1.00 93.00 104 ASP A CA 1
ATOM 774 C C . ASP A 1 104 ? 14.182 -11.387 -37.398 1.00 93.00 104 ASP A C 1
ATOM 776 O O . ASP A 1 104 ? 14.873 -10.453 -37.809 1.00 93.00 104 ASP A O 1
ATOM 780 N N . GLN A 1 105 ? 12.972 -11.173 -36.871 1.00 93.56 105 GLN A N 1
ATOM 781 C CA . GLN A 1 105 ? 12.359 -9.839 -36.761 1.00 93.56 105 GLN A CA 1
ATOM 782 C C . GLN A 1 105 ? 13.219 -8.834 -35.972 1.00 93.56 105 GLN A C 1
ATOM 784 O O . GLN A 1 105 ? 13.140 -7.622 -36.205 1.00 93.56 105 GLN A O 1
ATOM 789 N N . LEU A 1 106 ? 14.066 -9.324 -35.058 1.00 92.12 106 LEU A N 1
ATOM 790 C CA . LEU A 1 106 ? 15.026 -8.503 -34.326 1.00 92.12 106 LEU A CA 1
ATOM 791 C C . LEU A 1 106 ? 16.019 -7.816 -35.270 1.00 92.12 106 LEU A C 1
ATOM 793 O O . LEU A 1 106 ? 16.295 -6.629 -35.105 1.00 92.12 106 LEU A O 1
ATOM 797 N N . LEU A 1 107 ? 16.541 -8.538 -36.264 1.00 93.25 107 LEU A N 1
ATOM 798 C CA . LEU A 1 107 ? 17.525 -7.998 -37.206 1.00 93.25 107 LEU A CA 1
ATOM 799 C C . LEU A 1 107 ? 16.917 -6.882 -38.049 1.00 93.25 107 LEU A C 1
ATOM 801 O O . LEU A 1 107 ? 17.546 -5.844 -38.253 1.00 93.25 107 LEU A O 1
ATOM 805 N N . ASP A 1 108 ? 15.670 -7.059 -38.478 1.00 94.81 108 ASP A N 1
ATOM 806 C CA . ASP A 1 108 ? 14.947 -6.026 -39.210 1.00 94.81 108 ASP A CA 1
ATOM 807 C C . ASP A 1 108 ? 14.710 -4.777 -38.361 1.00 94.81 108 ASP A C 1
ATOM 809 O O . ASP A 1 108 ? 14.877 -3.658 -38.852 1.00 94.81 108 ASP A O 1
ATOM 813 N N . ALA A 1 109 ? 14.360 -4.943 -37.083 1.00 93.38 109 ALA A N 1
ATOM 814 C CA . ALA A 1 109 ? 14.197 -3.826 -36.158 1.00 93.38 109 ALA A CA 1
ATOM 815 C C . ALA A 1 109 ? 15.515 -3.074 -35.919 1.00 93.38 109 ALA A C 1
ATOM 817 O O . ALA A 1 109 ? 15.544 -1.847 -36.031 1.00 93.38 109 ALA A O 1
ATOM 818 N N . VAL A 1 110 ? 16.609 -3.800 -35.664 1.00 91.69 110 VAL A N 1
ATOM 819 C CA . VAL A 1 110 ? 17.948 -3.219 -35.480 1.00 91.69 110 VAL A CA 1
ATOM 820 C C . VAL A 1 110 ? 18.384 -2.466 -36.734 1.00 91.69 110 VAL A C 1
ATOM 822 O O . VAL A 1 110 ? 18.813 -1.319 -36.638 1.00 91.69 110 VAL A O 1
ATOM 825 N N . ARG A 1 111 ? 18.211 -3.062 -37.920 1.00 95.06 111 ARG A N 1
ATOM 826 C CA . ARG A 1 111 ? 18.573 -2.443 -39.201 1.00 95.06 111 ARG A CA 1
ATOM 827 C C . ARG A 1 111 ? 17.791 -1.158 -39.462 1.00 95.06 111 ARG A C 1
ATOM 829 O O . ARG A 1 111 ? 18.387 -0.158 -39.855 1.00 95.06 111 ARG A O 1
ATOM 836 N N . ARG A 1 112 ? 16.475 -1.153 -39.217 1.00 96.31 112 ARG A N 1
ATOM 837 C CA . ARG A 1 112 ? 15.655 0.065 -39.342 1.00 96.31 112 ARG A CA 1
ATOM 838 C C . ARG A 1 112 ? 16.167 1.181 -38.434 1.00 96.31 112 ARG A C 1
ATOM 840 O O . ARG A 1 112 ? 16.330 2.305 -38.900 1.00 96.31 112 ARG A O 1
ATOM 847 N N . GLN A 1 113 ? 16.447 0.869 -37.169 1.00 95.12 113 GLN A N 1
ATOM 848 C CA . GLN A 1 113 ? 16.897 1.871 -36.206 1.00 95.12 113 GLN A CA 1
ATOM 849 C C . GLN A 1 113 ? 18.307 2.387 -36.513 1.00 95.12 113 GLN A C 1
ATOM 851 O O . GLN A 1 113 ? 18.554 3.587 -36.411 1.00 95.12 113 GLN A O 1
ATOM 856 N N . ALA A 1 114 ? 19.215 1.506 -36.937 1.00 93.56 114 ALA A N 1
ATOM 857 C CA . ALA A 1 114 ? 20.558 1.884 -37.362 1.00 93.56 114 ALA A CA 1
ATOM 858 C C . ALA A 1 11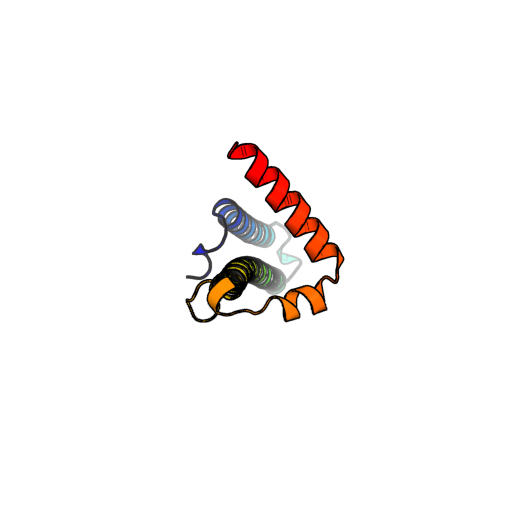4 ? 20.520 2.845 -38.561 1.00 93.56 114 ALA A C 1
ATOM 860 O O . ALA A 1 114 ? 21.193 3.872 -38.538 1.00 93.56 114 ALA A O 1
ATOM 861 N N . ASN A 1 115 ? 19.678 2.567 -39.564 1.00 96.12 115 ASN A N 1
ATOM 862 C CA . ASN A 1 115 ? 19.499 3.450 -40.719 1.00 96.12 115 ASN A CA 1
ATOM 863 C C . ASN A 1 115 ? 18.924 4.814 -40.318 1.00 96.12 115 ASN A C 1
ATOM 865 O O . ASN A 1 115 ? 19.408 5.843 -40.784 1.00 96.12 115 ASN A O 1
ATOM 869 N N . ALA A 1 116 ? 17.916 4.828 -39.438 1.00 95.12 116 ALA A N 1
ATOM 870 C CA . ALA A 1 116 ? 17.339 6.069 -38.931 1.00 95.12 116 ALA A CA 1
ATOM 871 C C . ALA A 1 116 ? 18.387 6.916 -38.194 1.00 95.12 116 ALA A C 1
ATOM 873 O O . ALA A 1 116 ? 18.468 8.118 -38.419 1.00 95.12 116 ALA A O 1
ATOM 874 N N . HIS A 1 117 ? 19.226 6.293 -37.364 1.00 92.56 117 HIS A N 1
ATOM 875 C CA . HIS A 1 117 ? 20.304 6.995 -36.675 1.00 92.56 117 HIS A CA 1
ATOM 876 C C . HIS A 1 117 ? 21.386 7.494 -37.639 1.00 92.56 117 HIS A C 1
ATOM 878 O O . HIS A 1 117 ? 21.792 8.648 -37.545 1.00 92.56 117 HIS A O 1
ATOM 884 N N . ALA A 1 118 ? 21.809 6.679 -38.606 1.00 95.19 118 ALA A N 1
ATOM 885 C CA . ALA A 1 118 ? 22.790 7.087 -39.609 1.00 95.19 118 ALA A CA 1
ATOM 886 C C . ALA A 1 118 ? 22.319 8.316 -40.405 1.00 95.19 118 ALA A C 1
ATOM 888 O O . ALA A 1 118 ? 23.108 9.223 -40.646 1.00 95.19 118 ALA A O 1
ATOM 889 N N . ALA A 1 119 ? 21.025 8.394 -40.729 1.00 94.50 119 ALA A N 1
ATOM 890 C CA . ALA A 1 119 ? 20.439 9.558 -41.390 1.00 94.50 119 ALA A CA 1
ATOM 891 C C . ALA A 1 119 ? 20.469 10.841 -40.535 1.00 94.50 119 ALA A C 1
ATOM 893 O O . ALA A 1 119 ? 20.406 11.926 -41.095 1.00 94.50 119 ALA A O 1
ATOM 894 N N . THR A 1 120 ? 20.576 10.744 -39.202 1.00 95.38 120 THR A N 1
ATOM 895 C CA . THR A 1 120 ? 20.763 11.922 -38.324 1.00 95.38 120 THR A CA 1
ATOM 896 C C . THR A 1 120 ? 22.210 12.405 -38.244 1.00 95.38 120 THR A C 1
ATOM 898 O O . THR A 1 120 ? 22.463 13.475 -37.699 1.00 95.38 120 THR A O 1
ATOM 901 N N . LEU A 1 121 ? 23.157 11.605 -38.743 1.00 91.12 121 LEU A N 1
ATOM 902 C CA . LEU A 1 121 ? 24.589 11.907 -38.739 1.00 91.12 121 LEU A CA 1
ATOM 903 C C . LEU A 1 121 ? 25.086 12.447 -40.092 1.00 91.12 121 LEU A C 1
ATOM 905 O O . LEU A 1 121 ? 26.258 12.812 -40.185 1.00 91.12 121 LEU A O 1
ATOM 909 N N . ALA A 1 122 ? 24.228 12.450 -41.119 1.00 67.25 122 ALA A N 1
ATOM 910 C CA . ALA A 1 122 ? 24.497 12.948 -42.469 1.00 67.25 122 ALA A CA 1
ATOM 911 C C . ALA A 1 122 ? 23.974 14.380 -42.638 1.00 67.25 122 ALA A C 1
ATOM 913 O O . ALA A 1 122 ? 24.666 15.166 -43.323 1.00 67.25 122 ALA A O 1
#

Secondary structure (DSSP, 8-state):
--GGGS-HHHHHHHHHHHHHHHHHHHHHHTSTTGGGS-HHHHHHHHHHHHHHHHHHHHHHHHHHHHHHHHHHHHHHHHHHHHSGGGS-HHHH--SHHHHHHH-THHHHHHHHHHHHHHHH--